Protein AF-A0A839U7F1-F1 (afdb_monomer_lite)

Structure (mmCIF, N/CA/C/O backbone):
data_AF-A0A839U7F1-F1
#
_entry.id   AF-A0A839U7F1-F1
#
loop_
_atom_site.group_PDB
_atom_site.id
_atom_site.type_symbol
_atom_site.label_atom_id
_atom_site.label_alt_id
_atom_site.label_comp_id
_atom_site.label_asym_id
_atom_site.label_entity_id
_atom_site.label_seq_id
_atom_site.pdbx_PDB_ins_code
_atom_site.Cartn_x
_atom_site.Cartn_y
_atom_site.Cartn_z
_atom_site.occupancy
_atom_site.B_iso_or_equiv
_atom_site.auth_seq_id
_atom_site.auth_comp_id
_atom_site.auth_asym_id
_atom_site.auth_atom_id
_atom_site.pdbx_PDB_model_num
ATOM 1 N N . MET A 1 1 ? 11.089 -0.761 -10.638 1.00 77.00 1 MET A N 1
ATOM 2 C CA . MET A 1 1 ? 10.347 -0.195 -9.494 1.00 77.00 1 MET A CA 1
ATOM 3 C C . MET A 1 1 ? 9.631 -1.332 -8.789 1.00 77.00 1 MET A C 1
ATOM 5 O O . MET A 1 1 ? 9.020 -2.141 -9.477 1.00 77.00 1 MET A O 1
ATOM 9 N N . ARG A 1 2 ? 9.747 -1.437 -7.463 1.00 88.31 2 ARG A N 1
ATOM 10 C CA . ARG A 1 2 ? 8.911 -2.332 -6.648 1.00 88.31 2 ARG A CA 1
ATOM 11 C C . ARG A 1 2 ? 7.948 -1.482 -5.836 1.00 88.31 2 ARG A C 1
ATOM 13 O O . ARG A 1 2 ? 8.281 -0.354 -5.469 1.00 88.31 2 ARG A O 1
ATOM 20 N N . MET A 1 3 ? 6.766 -2.021 -5.589 1.00 94.44 3 MET A N 1
ATOM 21 C CA . MET A 1 3 ? 5.755 -1.360 -4.787 1.00 94.44 3 MET A CA 1
ATOM 22 C C . MET A 1 3 ? 5.308 -2.303 -3.679 1.00 94.44 3 MET A C 1
ATOM 24 O O . MET A 1 3 ? 5.167 -3.506 -3.901 1.00 94.44 3 MET A O 1
ATOM 28 N N . TRP A 1 4 ? 5.125 -1.744 -2.495 1.00 95.12 4 TRP A N 1
ATOM 29 C CA . TRP A 1 4 ? 4.700 -2.465 -1.306 1.00 95.12 4 TRP A CA 1
ATOM 30 C C . TRP A 1 4 ? 3.417 -1.853 -0.782 1.00 95.12 4 TRP A C 1
ATOM 32 O O . TRP A 1 4 ? 3.242 -0.643 -0.881 1.00 95.12 4 TRP A O 1
ATOM 42 N N . PHE A 1 5 ? 2.540 -2.683 -0.242 1.00 95.56 5 PHE A N 1
ATOM 43 C CA . PHE A 1 5 ? 1.255 -2.291 0.305 1.00 95.56 5 PHE A CA 1
ATOM 44 C C . PHE A 1 5 ? 1.179 -2.656 1.785 1.00 95.56 5 PHE A C 1
ATOM 46 O O . PHE A 1 5 ? 1.631 -3.730 2.184 1.00 95.56 5 PHE A O 1
ATOM 53 N N . ALA A 1 6 ? 0.604 -1.760 2.577 1.00 95.31 6 ALA A N 1
ATOM 54 C CA . ALA A 1 6 ? 0.180 -2.009 3.946 1.00 95.31 6 ALA A CA 1
ATOM 55 C C . ALA A 1 6 ? -0.977 -1.065 4.289 1.00 95.31 6 ALA A C 1
ATOM 57 O O . ALA A 1 6 ? -1.239 -0.094 3.571 1.00 95.31 6 ALA A O 1
ATOM 58 N N . TYR A 1 7 ? -1.641 -1.334 5.407 1.00 95.38 7 TYR A N 1
ATOM 59 C CA . TYR A 1 7 ? -2.449 -0.329 6.074 1.00 95.38 7 TYR A CA 1
ATOM 60 C C . TYR A 1 7 ? -1.628 0.334 7.174 1.00 95.38 7 TYR A C 1
ATOM 62 O O . TYR A 1 7 ? -0.928 -0.365 7.906 1.00 95.38 7 TYR A O 1
ATOM 70 N N . GLU A 1 8 ? -1.734 1.652 7.306 1.00 94.25 8 GLU A N 1
ATOM 71 C CA . GLU A 1 8 ? -1.161 2.427 8.411 1.00 94.25 8 GLU A CA 1
ATOM 72 C C . GLU A 1 8 ? -2.275 3.060 9.242 1.00 94.25 8 GLU A C 1
ATOM 74 O O . GLU A 1 8 ? -3.285 3.502 8.694 1.00 94.25 8 GLU A O 1
ATOM 79 N N . LEU A 1 9 ? -2.103 3.113 10.561 1.00 92.94 9 LEU A N 1
ATOM 80 C CA . LEU A 1 9 ? -3.027 3.822 11.438 1.00 92.94 9 LEU A CA 1
ATOM 81 C C . LEU A 1 9 ? -2.694 5.318 11.415 1.00 92.94 9 LEU A C 1
ATOM 83 O O . LEU A 1 9 ? -1.609 5.720 11.838 1.00 92.94 9 LEU A O 1
ATOM 87 N N . SER A 1 10 ? -3.619 6.138 10.918 1.00 90.06 10 SER A N 1
ATOM 88 C CA . SER A 1 10 ? -3.471 7.593 10.896 1.00 90.06 10 SER A CA 1
ATOM 89 C C . SER A 1 10 ? -3.622 8.205 12.291 1.00 90.06 10 SER A C 1
ATOM 91 O O . SER A 1 10 ? -4.185 7.593 13.202 1.00 90.06 10 SER A O 1
ATOM 93 N N . ASP A 1 11 ? -3.195 9.460 12.449 1.00 89.50 11 ASP A N 1
ATOM 94 C CA . ASP A 1 11 ? -3.338 10.213 13.707 1.00 89.50 11 ASP A CA 1
ATOM 95 C C . ASP A 1 11 ? -4.809 10.389 14.137 1.00 89.50 11 ASP A C 1
ATOM 97 O O . ASP A 1 11 ? -5.103 10.615 15.309 1.00 89.50 11 ASP A O 1
ATOM 101 N N . ALA A 1 12 ? -5.748 10.260 13.193 1.00 90.94 12 ALA A N 1
ATOM 102 C CA . ALA A 1 12 ? -7.186 10.273 13.451 1.00 90.94 12 ALA A CA 1
ATOM 103 C C . ALA A 1 12 ? -7.736 8.909 13.922 1.00 90.94 12 ALA A C 1
ATOM 105 O O . ALA A 1 12 ? -8.941 8.777 14.129 1.00 90.94 12 ALA A O 1
ATOM 106 N N . GLY A 1 13 ? -6.881 7.892 14.070 1.00 90.19 13 GLY A N 1
ATOM 107 C CA . GLY A 1 13 ? -7.272 6.538 14.459 1.00 90.19 13 GLY A CA 1
ATOM 108 C C . GLY A 1 13 ? -7.933 5.738 13.335 1.00 90.19 13 GLY A C 1
ATOM 109 O O . GLY A 1 13 ? -8.680 4.803 13.613 1.00 90.19 13 GLY A O 1
ATOM 110 N N . VAL A 1 14 ? -7.686 6.096 12.070 1.00 91.75 14 VAL A N 1
ATOM 111 C CA . VAL A 1 14 ? -8.259 5.413 10.901 1.00 91.75 14 VAL A CA 1
ATOM 112 C C . VAL A 1 14 ? -7.167 4.650 10.167 1.00 91.75 14 VAL A C 1
ATOM 114 O O . VAL A 1 14 ? -6.108 5.200 9.881 1.00 91.75 14 VAL A O 1
ATOM 117 N N . TRP A 1 15 ? -7.427 3.387 9.837 1.00 93.25 15 TRP A N 1
ATOM 118 C CA . TRP A 1 15 ? -6.525 2.598 9.006 1.00 93.25 15 TRP A CA 1
ATOM 119 C C . TRP A 1 15 ? -6.625 3.017 7.538 1.00 93.25 15 TRP A C 1
ATOM 121 O O . TRP A 1 15 ? -7.672 2.884 6.901 1.00 93.25 15 TRP A O 1
ATOM 131 N N . GLU A 1 16 ? -5.516 3.491 6.987 1.00 94.00 16 GLU A N 1
ATOM 132 C CA . GLU A 1 16 ? -5.413 3.981 5.620 1.00 94.00 16 GLU A CA 1
ATOM 133 C C . GLU A 1 16 ? -4.580 3.037 4.764 1.00 94.00 16 GLU A C 1
ATOM 135 O O . GLU A 1 16 ? -3.564 2.503 5.191 1.00 94.00 16 GLU A O 1
ATOM 140 N N . ALA A 1 17 ? -5.026 2.833 3.530 1.00 94.94 17 ALA A N 1
ATOM 141 C CA . ALA A 1 17 ? -4.343 2.008 2.545 1.00 94.94 17 ALA A CA 1
ATOM 1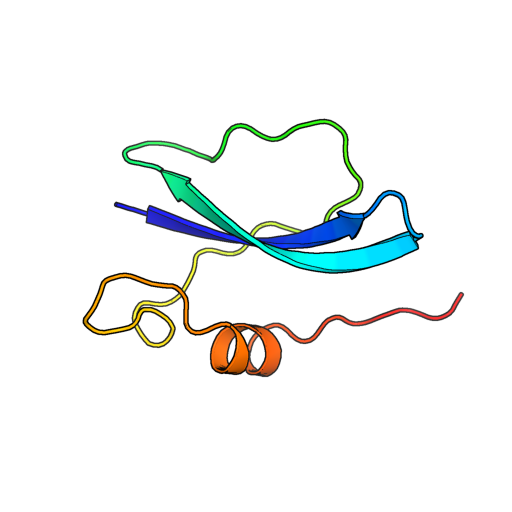42 C C . ALA A 1 17 ? -3.162 2.794 1.949 1.00 94.94 17 ALA A C 1
ATOM 144 O O . ALA A 1 17 ? -3.385 3.812 1.293 1.00 94.94 17 ALA A O 1
ATOM 145 N N . VAL A 1 18 ? -1.931 2.313 2.133 1.00 95.06 18 VAL A N 1
ATOM 146 C CA . VAL A 1 18 ? -0.703 3.014 1.726 1.00 95.06 18 VAL A CA 1
ATOM 147 C C . VAL A 1 18 ? 0.127 2.142 0.788 1.00 95.06 18 VAL A C 1
ATOM 149 O O . VAL A 1 18 ? 0.262 0.932 0.982 1.00 95.06 18 VAL A O 1
ATOM 152 N N . CYS A 1 19 ? 0.707 2.766 -0.242 1.00 95.44 19 CYS A N 1
ATOM 153 C CA . CYS A 1 19 ? 1.680 2.123 -1.118 1.00 95.44 19 CYS A CA 1
ATOM 154 C C . CYS A 1 19 ? 3.028 2.841 -1.091 1.00 95.44 19 CYS A C 1
ATOM 156 O O . CYS A 1 19 ? 3.112 4.036 -1.366 1.00 95.44 19 CYS A O 1
ATOM 158 N N . TYR A 1 20 ? 4.099 2.084 -0.872 1.00 93.94 20 TYR A N 1
ATOM 159 C CA . TYR A 1 20 ? 5.469 2.585 -0.910 1.00 93.94 20 TYR A CA 1
ATOM 160 C C . TYR A 1 20 ? 6.113 2.200 -2.232 1.00 93.94 20 TYR A C 1
ATOM 162 O O . TYR A 1 20 ? 6.149 1.021 -2.592 1.00 93.94 20 TYR A O 1
ATOM 170 N N . ARG A 1 21 ? 6.655 3.183 -2.952 1.00 92.94 21 ARG A N 1
ATOM 171 C CA . ARG A 1 21 ? 7.432 2.954 -4.174 1.00 92.94 21 ARG A CA 1
ATOM 172 C C . ARG A 1 21 ? 8.909 2.999 -3.851 1.00 92.94 21 ARG A C 1
ATOM 174 O O . ARG A 1 21 ? 9.398 3.984 -3.308 1.00 92.94 21 ARG A O 1
ATOM 181 N N . VAL A 1 22 ? 9.622 1.954 -4.245 1.00 90.06 22 VAL A N 1
ATOM 182 C CA . VAL A 1 22 ? 11.072 1.874 -4.087 1.00 90.06 22 VAL A CA 1
ATOM 183 C C . VAL A 1 22 ? 11.733 1.505 -5.405 1.00 90.06 22 VAL A C 1
ATOM 185 O O . VAL A 1 22 ? 11.264 0.650 -6.167 1.00 90.06 22 VAL A O 1
ATOM 188 N N . ASN A 1 23 ? 12.855 2.162 -5.688 1.00 84.88 23 ASN A N 1
ATOM 189 C CA . ASN A 1 23 ? 13.686 1.806 -6.833 1.00 84.88 23 ASN A CA 1
ATOM 190 C C . ASN A 1 23 ? 14.462 0.511 -6.556 1.00 84.88 23 ASN A C 1
ATOM 192 O O . ASN A 1 23 ? 14.548 -0.341 -7.440 1.00 84.88 23 ASN A O 1
ATOM 196 N N . PHE A 1 24 ? 14.941 0.339 -5.319 1.00 80.06 24 PHE A N 1
ATOM 197 C CA . PHE A 1 24 ? 15.714 -0.812 -4.852 1.00 80.06 24 PHE A CA 1
ATOM 198 C C . PHE A 1 24 ? 15.454 -1.056 -3.358 1.00 80.06 24 PHE A C 1
ATOM 200 O O . PHE A 1 24 ? 15.176 -0.104 -2.634 1.00 80.06 24 PHE A O 1
ATOM 207 N N . GLY A 1 25 ? 15.590 -2.308 -2.910 1.00 78.56 25 GLY A N 1
ATOM 208 C CA . GLY A 1 25 ? 15.457 -2.681 -1.497 1.00 78.56 25 GLY A CA 1
ATOM 209 C C . GLY A 1 25 ? 14.025 -2.639 -0.956 1.00 78.56 25 GLY A C 1
ATOM 210 O O . GLY A 1 25 ? 13.059 -2.758 -1.718 1.00 78.56 25 GLY A O 1
ATOM 211 N N . ASP A 1 26 ? 13.933 -2.490 0.362 1.00 80.50 26 ASP A N 1
ATOM 212 C CA . ASP A 1 26 ? 12.692 -2.375 1.127 1.00 80.50 26 ASP A CA 1
ATOM 213 C C . ASP A 1 26 ? 12.363 -0.895 1.403 1.00 80.50 26 ASP A C 1
ATOM 215 O O . ASP A 1 26 ? 13.266 -0.051 1.394 1.00 80.50 26 ASP A O 1
ATOM 219 N N . PRO A 1 27 ? 11.081 -0.538 1.599 1.00 85.31 27 PRO A N 1
ATOM 220 C CA . PRO A 1 27 ? 10.691 0.834 1.903 1.00 85.31 27 PRO A CA 1
ATOM 221 C C . PRO A 1 27 ? 11.281 1.309 3.230 1.00 85.31 27 PRO A C 1
ATOM 223 O O . PRO A 1 27 ? 11.374 0.551 4.192 1.00 85.31 27 PRO 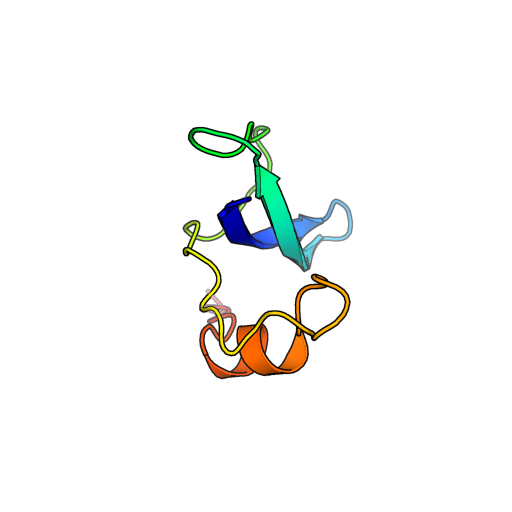A O 1
ATOM 226 N N . ALA A 1 28 ? 11.661 2.588 3.282 1.00 84.94 28 ALA A N 1
ATOM 227 C CA . ALA A 1 28 ? 11.993 3.246 4.537 1.00 84.94 28 ALA A CA 1
ATOM 228 C C . ALA A 1 28 ? 10.694 3.470 5.317 1.00 84.94 28 ALA A C 1
ATOM 230 O O . ALA A 1 28 ? 9.810 4.191 4.853 1.00 84.94 28 ALA A O 1
ATOM 231 N N . LEU A 1 29 ? 10.579 2.813 6.466 1.00 87.62 29 LEU A N 1
ATOM 232 C CA . LEU A 1 29 ? 9.393 2.845 7.310 1.00 87.62 29 LEU A CA 1
ATOM 233 C C . LEU A 1 29 ? 9.642 3.715 8.540 1.00 87.62 29 LEU A C 1
ATOM 235 O O . LEU A 1 29 ? 10.749 3.719 9.076 1.00 87.62 29 LEU A O 1
ATOM 239 N N . ASP A 1 30 ? 8.610 4.422 8.986 1.00 85.31 30 ASP A N 1
ATOM 240 C CA . ASP A 1 30 ? 8.607 5.114 10.276 1.00 85.31 30 ASP A CA 1
ATOM 241 C C . ASP A 1 30 ? 8.042 4.210 11.393 1.00 85.31 30 ASP A C 1
ATOM 243 O O . ASP A 1 30 ? 7.740 3.033 11.169 1.00 85.31 30 ASP A O 1
ATOM 247 N N . ASP A 1 31 ? 7.872 4.750 12.598 1.00 86.19 31 ASP A N 1
ATOM 248 C CA . ASP A 1 31 ? 7.374 3.996 13.758 1.00 86.19 31 ASP A CA 1
ATOM 249 C C . ASP A 1 31 ? 5.834 3.912 13.837 1.00 86.19 31 ASP A C 1
ATOM 251 O O . ASP A 1 31 ? 5.288 3.489 14.860 1.00 86.19 31 ASP A O 1
ATOM 255 N N . ARG A 1 32 ? 5.097 4.312 12.788 1.00 87.06 32 ARG A N 1
ATOM 256 C CA . ARG A 1 32 ? 3.628 4.245 12.804 1.00 87.06 32 ARG A CA 1
ATOM 257 C C . ARG A 1 32 ? 3.133 2.795 12.849 1.00 87.06 32 ARG A C 1
ATOM 259 O O . ARG A 1 32 ? 3.702 1.930 12.170 1.00 87.06 32 ARG A O 1
ATOM 266 N N . PRO A 1 33 ? 2.041 2.512 13.589 1.00 91.69 33 PRO A N 1
ATOM 267 C CA . PRO A 1 33 ? 1.391 1.211 13.540 1.00 91.69 33 PRO A CA 1
ATOM 268 C C . PRO A 1 33 ? 0.977 0.872 12.107 1.00 91.69 33 PRO A C 1
ATOM 270 O O . PRO A 1 33 ? 0.287 1.651 11.448 1.00 91.69 33 PRO A O 1
ATOM 273 N N . ARG A 1 34 ? 1.396 -0.304 11.636 1.00 93.06 34 ARG A N 1
ATOM 274 C CA . ARG A 1 34 ? 1.105 -0.794 10.289 1.00 93.06 34 ARG A CA 1
ATOM 275 C C . ARG A 1 34 ? 0.840 -2.291 10.261 1.00 93.06 34 ARG A C 1
ATOM 277 O O . ARG A 1 34 ? 1.354 -3.028 11.103 1.00 93.06 34 ARG A O 1
ATOM 284 N N . THR A 1 35 ? 0.095 -2.748 9.260 1.00 93.00 35 THR A N 1
ATOM 285 C CA . THR A 1 35 ? 0.027 -4.176 8.929 1.00 93.00 35 THR A CA 1
ATOM 286 C C . THR A 1 35 ? 1.339 -4.649 8.300 1.00 93.00 35 THR A C 1
ATOM 288 O O . THR A 1 35 ? 2.185 -3.847 7.898 1.00 93.00 35 THR A O 1
ATOM 291 N N . ASN A 1 36 ? 1.497 -5.966 8.153 1.00 91.12 36 ASN A N 1
ATOM 292 C CA . ASN A 1 36 ? 2.618 -6.526 7.401 1.00 91.12 36 ASN A CA 1
ATOM 293 C C . ASN A 1 36 ? 2.667 -5.947 5.980 1.00 91.12 36 ASN A C 1
ATOM 295 O O . ASN A 1 36 ? 1.636 -5.829 5.314 1.00 91.12 36 ASN A O 1
ATOM 299 N N . LEU A 1 37 ? 3.875 -5.624 5.517 1.00 92.50 37 LEU A N 1
ATOM 300 C CA . LEU A 1 37 ? 4.102 -5.223 4.134 1.00 92.50 37 LEU A CA 1
ATOM 301 C C . LEU A 1 37 ? 3.923 -6.419 3.207 1.00 92.50 37 LEU A C 1
ATOM 303 O O . LEU A 1 37 ? 4.531 -7.473 3.403 1.00 92.50 37 LEU A O 1
ATOM 307 N N . VAL A 1 38 ? 3.154 -6.218 2.145 1.00 93.88 38 VAL A N 1
ATOM 308 C CA . VAL A 1 38 ? 3.006 -7.186 1.058 1.00 93.88 38 VAL A CA 1
ATOM 309 C C . VAL A 1 38 ? 3.481 -6.572 -0.249 1.00 93.88 38 VAL A C 1
ATOM 311 O O . VAL A 1 38 ? 3.296 -5.382 -0.503 1.00 93.88 38 VAL A O 1
ATOM 314 N N . ALA A 1 39 ? 4.132 -7.372 -1.090 1.00 94.56 39 ALA A N 1
ATOM 315 C CA . ALA A 1 39 ? 4.520 -6.917 -2.418 1.00 94.56 39 ALA A CA 1
ATOM 316 C C . ALA A 1 39 ? 3.260 -6.709 -3.267 1.00 94.56 39 ALA A C 1
ATOM 318 O O . ALA A 1 39 ? 2.416 -7.600 -3.348 1.00 94.56 39 ALA A O 1
ATOM 319 N N . VAL A 1 40 ? 3.141 -5.551 -3.917 1.00 95.62 40 VAL A N 1
ATOM 320 C CA . VAL A 1 40 ? 2.005 -5.241 -4.794 1.00 95.62 40 VAL A CA 1
ATOM 321 C C . VAL A 1 40 ? 2.067 -6.134 -6.039 1.00 95.62 40 VAL A C 1
ATOM 323 O O . VAL A 1 40 ? 3.049 -6.064 -6.788 1.00 95.62 40 VAL A O 1
ATOM 326 N N . PRO A 1 41 ? 1.035 -6.956 -6.307 1.00 95.62 41 PRO A N 1
ATOM 327 C CA . PRO A 1 41 ? 0.976 -7.761 -7.521 1.00 95.62 41 PRO A CA 1
ATOM 328 C C . PRO A 1 41 ? 0.879 -6.883 -8.771 1.00 95.62 41 PRO A C 1
ATOM 330 O O . PRO A 1 41 ? 0.223 -5.844 -8.757 1.00 95.62 41 PRO A O 1
ATOM 333 N N . ALA A 1 42 ? 1.441 -7.337 -9.894 1.00 94.75 42 ALA A N 1
ATOM 334 C CA . ALA A 1 42 ? 1.359 -6.604 -11.162 1.00 94.75 42 ALA A CA 1
ATOM 335 C C . ALA A 1 42 ? -0.093 -6.360 -11.625 1.00 94.75 42 ALA A C 1
ATOM 337 O O . AL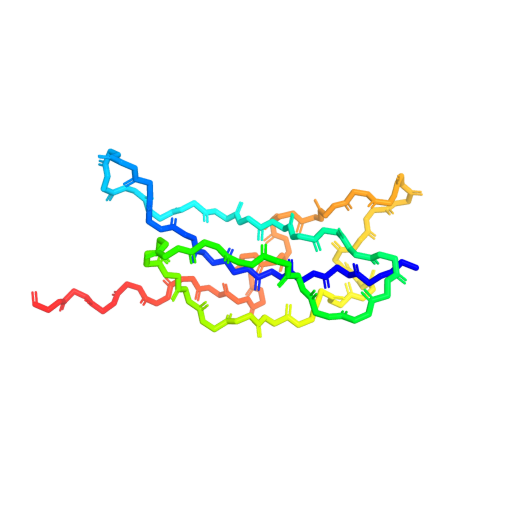A A 1 42 ? -0.384 -5.334 -12.226 1.00 94.75 42 ALA A O 1
ATOM 338 N N . SER A 1 43 ? -1.028 -7.254 -11.281 1.00 95.62 43 SER A N 1
ATOM 339 C CA . SER A 1 43 ? -2.468 -7.096 -11.550 1.00 95.62 43 SER A CA 1
ATOM 340 C C . SER A 1 43 ? -3.133 -5.945 -10.782 1.00 95.62 43 SER A C 1
ATOM 342 O O . SER A 1 43 ? -4.289 -5.609 -11.056 1.00 95.62 43 SER A O 1
ATOM 344 N N . CYS A 1 44 ? -2.430 -5.373 -9.805 1.00 96.94 44 CYS A N 1
ATOM 345 C CA . CYS A 1 44 ? -2.862 -4.263 -8.964 1.00 96.94 44 CYS A CA 1
ATOM 346 C C . CYS A 1 44 ? -2.124 -2.959 -9.293 1.00 96.94 44 CYS A C 1
ATOM 348 O O . CYS A 1 44 ? -2.211 -2.012 -8.518 1.00 96.94 44 CYS A O 1
ATOM 350 N N . ILE A 1 45 ? -1.409 -2.902 -10.416 1.00 96.31 45 ILE A N 1
ATOM 351 C CA . ILE A 1 45 ? -0.743 -1.698 -10.911 1.00 96.31 45 ILE A CA 1
ATOM 352 C C . ILE A 1 45 ? -1.457 -1.280 -12.199 1.00 96.31 45 ILE A C 1
ATOM 354 O O . ILE A 1 45 ? -1.652 -2.101 -13.096 1.00 96.31 45 ILE A O 1
ATOM 358 N N . GLY A 1 46 ? -1.903 -0.027 -12.255 1.00 95.75 46 GLY A N 1
ATOM 359 C CA . GLY A 1 46 ? -2.523 0.573 -13.430 1.00 95.75 46 GLY A CA 1
ATOM 360 C C . GLY A 1 46 ? -1.524 0.765 -14.569 1.00 95.75 46 GLY A C 1
ATOM 361 O O . GLY A 1 46 ? -0.310 0.684 -14.384 1.00 95.75 46 GLY A O 1
ATOM 362 N N . GLU A 1 47 ? -2.033 1.037 -15.769 1.00 95.12 47 GLU A N 1
ATOM 363 C CA . GLU A 1 47 ? -1.191 1.313 -16.946 1.00 95.12 47 GLU A CA 1
ATOM 364 C C . GLU A 1 47 ? -0.334 2.580 -16.776 1.00 95.12 47 GLU A C 1
ATOM 366 O O . GLU A 1 47 ? 0.728 2.705 -17.380 1.00 95.12 47 GLU A O 1
ATOM 371 N N . ASP A 1 48 ? -0.771 3.490 -15.908 1.00 94.44 48 ASP A N 1
ATOM 372 C CA . ASP A 1 48 ? -0.064 4.696 -15.473 1.00 94.44 48 ASP A CA 1
ATOM 373 C C . ASP A 1 48 ? 1.019 4.428 -14.410 1.00 94.44 48 ASP A C 1
ATOM 375 O O . ASP A 1 48 ? 1.766 5.333 -14.038 1.00 94.44 48 ASP A O 1
ATOM 379 N N . GLY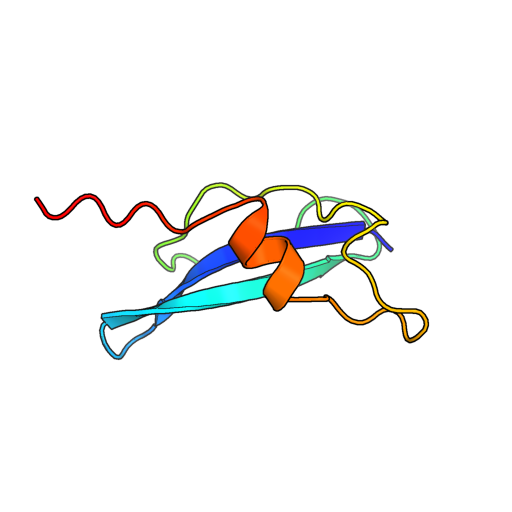 A 1 49 ? 1.139 3.186 -13.930 1.00 92.19 49 GLY A N 1
ATOM 380 C CA . GLY A 1 49 ? 2.058 2.805 -12.861 1.00 92.19 49 GLY A CA 1
ATOM 381 C C . GLY A 1 49 ? 1.543 3.115 -11.452 1.00 92.19 49 GLY A C 1
ATOM 382 O O . GLY A 1 49 ? 2.294 2.939 -10.484 1.00 92.19 49 GLY A O 1
ATOM 383 N N . GLU A 1 50 ? 0.288 3.550 -11.315 1.00 95.50 50 GLU A N 1
ATOM 384 C CA . GLU A 1 50 ? -0.345 3.854 -10.034 1.00 95.50 50 GLU A CA 1
ATOM 385 C C . GLU A 1 50 ? -0.961 2.594 -9.391 1.00 95.50 50 GLU A C 1
ATOM 387 O O . GLU A 1 50 ? -1.403 1.675 -10.085 1.00 95.50 50 GLU A O 1
ATOM 392 N N . PRO A 1 51 ? -1.000 2.498 -8.050 1.00 96.19 51 PRO A N 1
ATOM 393 C CA . PRO A 1 51 ? -1.655 1.388 -7.370 1.00 96.19 51 PRO A CA 1
ATOM 394 C C . PRO A 1 51 ? -3.174 1.415 -7.563 1.00 96.19 51 PRO A C 1
ATOM 396 O O . PRO A 1 51 ? -3.854 2.409 -7.305 1.00 96.19 51 PRO A O 1
ATOM 399 N N . LEU A 1 52 ? -3.736 0.259 -7.897 1.00 97.06 52 LEU A N 1
ATOM 400 C CA . LEU A 1 52 ? -5.175 0.030 -7.938 1.00 97.06 52 LEU A CA 1
ATOM 401 C C . LEU A 1 52 ? -5.673 -0.351 -6.539 1.00 97.06 52 LEU A C 1
ATOM 403 O O . LEU A 1 52 ? -5.875 -1.529 -6.234 1.00 97.06 52 LEU A O 1
ATOM 407 N N . PHE A 1 53 ? -5.892 0.649 -5.681 1.00 95.25 53 PHE A N 1
ATOM 408 C CA . PHE A 1 53 ? -6.276 0.434 -4.279 1.00 95.25 53 PHE A CA 1
ATOM 409 C C . PHE A 1 53 ? -7.544 -0.404 -4.088 1.00 95.25 53 PHE A C 1
ATOM 411 O O . PHE A 1 53 ? -7.616 -1.149 -3.120 1.00 95.25 53 PHE A O 1
ATOM 418 N N . GLY A 1 54 ? -8.525 -0.334 -4.995 1.00 95.69 54 GLY A N 1
ATOM 419 C CA . GLY A 1 54 ? -9.705 -1.208 -4.934 1.00 95.69 54 GLY A CA 1
ATOM 420 C C . GLY A 1 54 ? -9.316 -2.690 -4.944 1.00 95.69 54 GLY A C 1
ATOM 421 O O . GLY A 1 54 ? -9.638 -3.420 -4.016 1.00 95.69 54 GLY A O 1
ATOM 422 N N . ARG A 1 55 ? -8.495 -3.097 -5.921 1.00 96.19 55 ARG A N 1
ATOM 423 C CA . ARG A 1 55 ? -8.018 -4.484 -6.044 1.00 96.19 55 ARG A CA 1
ATOM 424 C C . ARG A 1 55 ? -7.106 -4.901 -4.89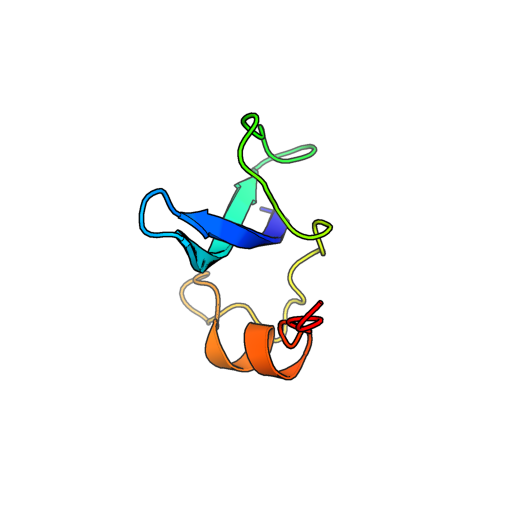5 1.00 96.19 55 ARG A C 1
ATOM 426 O O . ARG A 1 55 ? -7.116 -6.061 -4.505 1.00 96.19 55 ARG A O 1
ATOM 433 N N . LEU A 1 56 ? -6.294 -3.977 -4.380 1.00 96.25 56 LEU A N 1
ATOM 434 C CA . LEU A 1 56 ? -5.445 -4.253 -3.219 1.00 96.25 56 LEU A CA 1
ATOM 435 C C . LEU A 1 56 ? -6.279 -4.542 -1.973 1.00 96.25 56 LEU A C 1
ATOM 437 O O . LEU A 1 56 ? -5.978 -5.500 -1.274 1.00 96.25 56 LEU A O 1
ATOM 441 N N . ARG A 1 57 ? -7.347 -3.773 -1.736 1.00 95.25 57 ARG A N 1
ATOM 442 C CA . ARG A 1 57 ? -8.277 -4.016 -0.625 1.00 95.25 57 ARG A CA 1
ATOM 443 C C . ARG A 1 57 ? -9.059 -5.321 -0.793 1.00 95.25 57 ARG A C 1
ATOM 445 O O . ARG A 1 57 ? -9.329 -5.975 0.203 1.00 95.25 57 ARG A O 1
ATOM 452 N N . ASP A 1 58 ? -9.384 -5.710 -2.026 1.00 94.88 58 ASP A N 1
ATOM 453 C CA . ASP A 1 58 ? -10.053 -6.991 -2.296 1.00 94.88 58 ASP A CA 1
ATOM 454 C C . ASP A 1 58 ? -9.131 -8.196 -2.029 1.00 94.88 58 ASP A C 1
ATOM 456 O O . ASP A 1 58 ? -9.576 -9.215 -1.506 1.00 94.88 58 ASP A O 1
ATOM 460 N N . LEU A 1 59 ? -7.844 -8.095 -2.391 1.00 94.88 59 LEU A N 1
ATOM 461 C CA . LEU A 1 59 ? -6.855 -9.164 -2.183 1.00 94.88 59 LEU A CA 1
ATOM 462 C C . LEU A 1 59 ? -6.334 -9.235 -0.747 1.00 94.88 59 LEU A C 1
ATOM 464 O O . LEU A 1 59 ? -6.026 -10.319 -0.254 1.00 94.88 59 LEU A O 1
ATOM 468 N N . TYR A 1 60 ? -6.193 -8.078 -0.111 1.00 93.75 60 TYR A N 1
ATOM 469 C CA . TYR A 1 60 ? -5.646 -7.916 1.227 1.00 93.75 60 TYR A CA 1
ATOM 470 C C . TYR A 1 60 ? -6.646 -7.114 2.065 1.00 93.75 60 TYR A C 1
ATOM 472 O O . TYR A 1 60 ? -6.390 -5.945 2.361 1.00 93.75 60 TYR A O 1
ATOM 480 N N . PRO A 1 61 ? -7.808 -7.695 2.405 1.00 92.44 61 PRO A N 1
ATOM 481 C CA . PRO A 1 61 ? -8.791 -7.005 3.222 1.00 92.44 61 PRO A CA 1
ATOM 482 C C . PRO A 1 61 ? -8.195 -6.678 4.591 1.00 92.44 61 PRO A C 1
ATOM 484 O O . PRO A 1 61 ? -7.466 -7.477 5.180 1.00 92.44 61 PRO A O 1
ATOM 487 N N . LEU A 1 62 ? -8.515 -5.491 5.104 1.00 88.50 62 LEU A N 1
ATOM 488 C CA . LEU A 1 62 ? -8.163 -5.129 6.468 1.00 88.50 62 LEU A CA 1
ATOM 489 C C . LEU A 1 62 ? -9.035 -5.944 7.426 1.00 88.50 62 LEU A C 1
ATOM 491 O O . LEU A 1 62 ? -10.207 -5.631 7.630 1.00 88.50 62 LEU A O 1
ATOM 4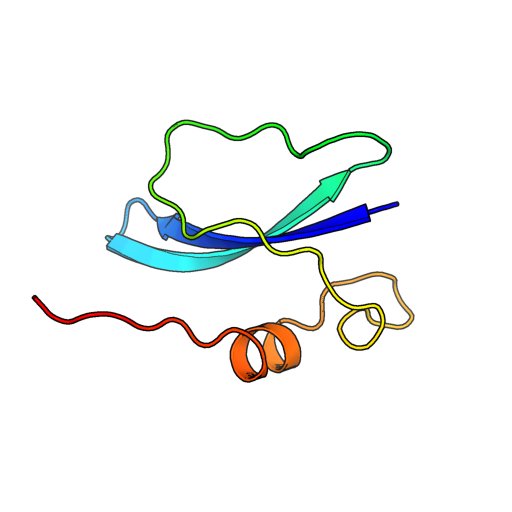95 N N . GLU A 1 63 ? -8.458 -6.982 8.018 1.00 76.00 63 GLU A N 1
ATOM 496 C CA . GLU A 1 63 ? -9.068 -7.679 9.145 1.00 76.00 63 GLU A CA 1
ATOM 497 C C . GLU A 1 63 ? -8.928 -6.790 10.386 1.00 76.00 63 GLU A C 1
ATOM 499 O O . GLU A 1 63 ? -7.935 -6.848 11.112 1.00 76.00 63 GLU A O 1
ATOM 504 N N . VAL A 1 64 ? -9.906 -5.909 10.614 1.00 61.84 64 VAL A N 1
ATOM 505 C CA . VAL A 1 64 ? -10.041 -5.241 11.910 1.00 61.84 64 VAL A CA 1
ATOM 506 C C . VAL A 1 64 ? -10.525 -6.305 12.886 1.00 61.84 64 VAL A C 1
ATOM 508 O O . VAL A 1 64 ? -11.701 -6.662 12.904 1.00 61.84 64 VAL A O 1
ATOM 511 N N . VAL A 1 65 ? -9.600 -6.876 13.654 1.00 52.28 65 VAL A N 1
ATOM 512 C CA . VAL A 1 65 ? -9.966 -7.680 14.818 1.00 52.28 65 VAL A CA 1
ATOM 513 C C . VAL A 1 65 ? -10.475 -6.688 15.859 1.00 52.28 65 VAL A C 1
ATOM 515 O O . VAL A 1 65 ? -9.674 -6.061 16.551 1.00 52.28 65 VAL A O 1
ATOM 518 N N . ASP A 1 66 ? -11.793 -6.490 15.908 1.00 42.44 66 ASP A N 1
ATOM 519 C CA . ASP A 1 66 ? -12.452 -5.810 17.024 1.00 42.44 66 ASP A CA 1
ATOM 520 C C . ASP A 1 66 ? -12.137 -6.615 18.295 1.00 42.44 66 ASP A C 1
ATOM 522 O O . ASP A 1 66 ? -12.677 -7.703 18.511 1.00 42.44 66 ASP A O 1
ATOM 526 N N . GLY A 1 67 ? -11.167 -6.125 19.070 1.00 44.16 67 GLY A N 1
ATOM 527 C CA . GLY A 1 67 ? -10.823 -6.638 20.396 1.00 44.16 67 GLY A CA 1
ATOM 528 C C . GLY A 1 67 ? -11.758 -6.115 21.473 1.00 44.16 67 GLY A C 1
ATOM 529 O O . GLY A 1 67 ? -12.262 -4.979 21.323 1.00 44.16 67 GLY A O 1
#

pLDDT: mean 89.28, std 11.17, range [42.44, 97.06]

Organism: NCBI:txid300193

Sequence (67 aa):
MRMWFAYELSDAGVWEAVCYRVNFGDPALDDRPRTNLVAVPASCIGEDGEPLFGRLRDLYPLEVVDG

Foldseek 3Di:
DWKKWKWFQDPVRDTDIDIDDDPDDDGDDDPTDIDDIDTQDPVQADPVRHGNVVVVCVVPPPPPPPD

Secondary structure (DSSP, 8-state):
-EEEEEEEE-TTS-EEEEEEEESSSS----SS-BPPPEEPPGGGB-TTS-B-HHHHHHHS-------

Radius of gyration: 12.29 Å; chains: 1; bounding box: 28×19×37 Å